Protein AF-A0A519MW80-F1 (afdb_monomer_lite)

pLDDT: mean 85.34, std 11.27, range [59.5, 98.12]

Secondary structure (DSSP, 8-state):
-HHHHHHHHHHHHHHHTT---------PPP--GGGT-S-S-EEEEEE-TTSPEEEEETTB-

Radius of gyration: 24.95 Å; chains: 1; bounding box: 50×22×59 Å

Foldseek 3Di:
DVVVVVVVVVVVVVVPPPPPVPPPPPPDDDDAVVNPDPHHDWPDWDADPVGDIDTQDPVGD

Structure (mmCIF, N/CA/C/O backbone):
data_AF-A0A519MW80-F1
#
_entry.id   AF-A0A519MW80-F1
#
loop_
_atom_site.group_PDB
_atom_site.id
_atom_site.type_symbol
_atom_site.label_atom_id
_atom_site.label_alt_id
_atom_site.label_comp_id
_atom_site.label_asym_id
_atom_site.label_entity_id
_atom_site.label_seq_id
_atom_site.pdbx_PDB_ins_code
_atom_site.Cartn_x
_atom_site.Cartn_y
_atom_site.Cartn_z
_atom_site.occupancy
_atom_site.B_iso_or_equiv
_atom_site.auth_seq_id
_atom_site.auth_comp_id
_atom_site.auth_asym_id
_atom_site.auth_atom_id
_atom_site.pdbx_PDB_model_num
ATOM 1 N N . MET A 1 1 ? -36.753 9.879 44.777 1.00 59.50 1 MET A N 1
ATOM 2 C CA . MET A 1 1 ? -36.149 10.594 43.621 1.00 59.50 1 MET A CA 1
ATOM 3 C C . MET A 1 1 ? -34.642 10.373 43.476 1.00 59.50 1 MET A C 1
ATOM 5 O O . MET A 1 1 ? -34.217 10.103 42.363 1.00 59.50 1 MET A O 1
ATOM 9 N N . LYS A 1 2 ? -33.839 10.412 44.553 1.00 70.81 2 LYS A N 1
ATOM 10 C CA . LYS A 1 2 ? -32.367 10.266 44.489 1.00 70.81 2 LYS A CA 1
ATOM 11 C C . LYS A 1 2 ? -31.880 8.905 43.944 1.00 70.81 2 LYS A C 1
ATOM 13 O O . LYS A 1 2 ? -30.950 8.872 43.151 1.00 70.81 2 LYS A O 1
ATOM 18 N N . SER A 1 3 ? -32.560 7.802 44.270 1.00 74.44 3 SER A N 1
ATOM 19 C CA . SER A 1 3 ? -32.138 6.444 43.869 1.00 74.44 3 SER A CA 1
ATOM 20 C C . SER A 1 3 ? -32.247 6.158 42.365 1.00 74.44 3 SER A C 1
ATOM 22 O O . SER A 1 3 ? -31.467 5.378 41.833 1.00 74.44 3 SER A O 1
ATOM 24 N N . ARG A 1 4 ? -33.182 6.811 41.655 1.00 87.00 4 ARG A N 1
ATOM 25 C CA . ARG A 1 4 ? -33.322 6.668 40.193 1.00 87.00 4 ARG A CA 1
ATOM 26 C C . ARG A 1 4 ? -32.180 7.357 39.444 1.00 87.00 4 ARG A C 1
ATOM 28 O O . ARG A 1 4 ? -31.683 6.812 38.470 1.00 87.00 4 ARG A O 1
ATOM 35 N N . ALA A 1 5 ? -31.736 8.516 39.933 1.00 86.75 5 ALA A N 1
ATOM 36 C CA . ALA A 1 5 ? -30.617 9.255 39.347 1.00 86.75 5 ALA A CA 1
ATOM 37 C C . ALA A 1 5 ? -29.290 8.483 39.460 1.00 86.75 5 ALA A C 1
ATOM 39 O O . ALA A 1 5 ? -28.523 8.438 38.503 1.00 86.75 5 ALA A O 1
ATOM 40 N N . VAL A 1 6 ? -29.059 7.812 40.594 1.00 90.12 6 VAL A N 1
ATOM 41 C CA . VAL A 1 6 ? -27.874 6.959 40.803 1.00 90.12 6 VAL A CA 1
ATOM 42 C C . VAL A 1 6 ? -27.860 5.778 39.829 1.00 90.12 6 VAL A C 1
ATOM 44 O O . VAL A 1 6 ? -26.822 5.469 39.251 1.00 90.12 6 VAL A O 1
ATOM 47 N N . LEU A 1 7 ? -29.020 5.162 39.587 1.00 90.38 7 LEU A N 1
ATOM 48 C CA . LEU A 1 7 ? -29.171 4.066 38.627 1.00 90.38 7 LEU A CA 1
ATOM 49 C C . LEU A 1 7 ? -28.807 4.491 37.199 1.00 90.38 7 LEU A C 1
ATOM 51 O O . LEU A 1 7 ? -28.057 3.782 36.534 1.00 90.38 7 LEU A O 1
ATOM 55 N N . TYR A 1 8 ? -29.265 5.665 36.752 1.00 91.44 8 TYR A N 1
ATOM 56 C CA . TYR A 1 8 ? -28.892 6.204 35.439 1.00 91.44 8 TYR A CA 1
ATOM 57 C C . TYR A 1 8 ? -27.400 6.527 35.332 1.00 91.44 8 TYR A C 1
ATOM 59 O O . TYR A 1 8 ? -26.794 6.261 34.298 1.00 91.44 8 TYR A O 1
ATOM 67 N N . PHE A 1 9 ? -26.793 7.050 36.400 1.00 88.81 9 PHE A N 1
ATOM 68 C CA . PHE A 1 9 ? -25.361 7.352 36.428 1.00 88.81 9 PHE A CA 1
ATOM 69 C C . PHE A 1 9 ? -24.494 6.087 36.316 1.00 88.81 9 PHE A C 1
ATOM 71 O O . PHE A 1 9 ? -23.499 6.075 35.589 1.00 88.81 9 PHE A O 1
ATOM 78 N N . ILE A 1 10 ? -24.901 5.004 36.989 1.00 90.12 10 ILE A N 1
ATOM 79 C CA . ILE A 1 10 ? -24.251 3.690 36.897 1.00 90.12 10 ILE A CA 1
ATOM 80 C C . ILE A 1 10 ? -24.418 3.100 35.490 1.00 90.12 10 ILE A C 1
ATOM 82 O O . ILE A 1 10 ? -23.439 2.642 34.908 1.00 90.12 10 ILE A O 1
ATOM 86 N N . LEU A 1 11 ? -25.626 3.168 34.919 1.00 88.81 11 LEU A N 1
ATOM 87 C CA . LEU A 1 11 ? -25.917 2.705 33.555 1.00 88.81 11 LEU A CA 1
ATOM 88 C C . LEU A 1 11 ? -25.079 3.437 32.499 1.00 88.81 11 LEU A C 1
ATOM 90 O O . LEU A 1 11 ? -24.523 2.794 31.614 1.00 88.81 11 LEU A O 1
ATOM 94 N N . ILE A 1 12 ? -24.942 4.761 32.618 1.00 87.75 12 ILE A N 1
ATOM 95 C CA . ILE A 1 12 ? -24.107 5.578 31.727 1.00 87.75 12 ILE A CA 1
ATOM 96 C C . ILE A 1 12 ? -22.635 5.170 31.815 1.00 87.75 12 ILE A C 1
ATOM 98 O O . ILE A 1 12 ? -22.000 4.979 30.783 1.00 87.75 12 ILE A O 1
ATOM 102 N N . ASN A 1 13 ? -22.099 4.981 33.024 1.00 83.50 13 ASN A N 1
ATOM 103 C CA . ASN A 1 13 ? -20.715 4.534 33.182 1.00 83.50 13 ASN A CA 1
ATOM 104 C C . ASN A 1 13 ? -20.507 3.148 32.555 1.00 83.50 13 ASN A C 1
ATOM 106 O O . ASN A 1 13 ? -19.569 2.970 31.783 1.00 83.50 13 ASN A O 1
ATOM 110 N N . LEU A 1 14 ? -21.414 2.198 32.809 1.00 82.38 14 LEU A N 1
ATOM 111 C CA . LEU A 1 14 ? -21.381 0.853 32.220 1.00 82.38 14 LEU A CA 1
ATOM 112 C C . LEU A 1 14 ? -21.409 0.871 30.685 1.00 82.38 14 LEU A C 1
ATOM 114 O O . LEU A 1 14 ? -20.681 0.106 30.059 1.00 82.38 14 LEU A O 1
ATOM 118 N N . LEU A 1 15 ? -22.202 1.758 30.080 1.00 80.31 15 LEU A N 1
ATOM 119 C CA . LEU A 1 15 ? -22.280 1.904 28.623 1.00 80.31 15 LEU A CA 1
ATOM 120 C C . LEU A 1 15 ? -21.013 2.533 28.014 1.00 80.31 15 LEU A C 1
ATOM 122 O O . LEU A 1 15 ? -20.684 2.247 26.865 1.00 80.31 15 LEU A O 1
ATOM 126 N N . CYS A 1 16 ? -20.279 3.354 28.769 1.00 75.88 16 CYS A N 1
ATOM 127 C CA . CYS A 1 16 ? -19.078 4.047 28.291 1.00 75.88 16 CYS A CA 1
ATOM 128 C C . CYS A 1 16 ? -17.767 3.254 28.465 1.00 75.88 16 CYS A C 1
ATOM 130 O O . CYS A 1 16 ? -16.763 3.621 27.856 1.00 75.88 16 CYS A O 1
ATOM 132 N N . PHE A 1 17 ? -17.751 2.160 29.237 1.00 71.81 17 PHE A N 1
ATOM 133 C CA . PHE A 1 17 ? -16.529 1.382 29.517 1.00 71.81 17 PHE A CA 1
ATOM 134 C C . PHE A 1 17 ? -15.945 0.632 28.299 1.00 71.81 17 PHE A C 1
ATOM 136 O O . PHE A 1 17 ? -14.803 0.186 28.351 1.00 71.81 17 PHE A O 1
ATOM 143 N N . GLY A 1 18 ? -16.695 0.481 27.201 1.00 66.06 18 GLY A N 1
ATOM 144 C CA . GLY A 1 18 ? -16.293 -0.335 26.046 1.00 66.06 18 GLY A CA 1
ATOM 145 C C . GLY A 1 18 ? -15.417 0.355 24.993 1.00 66.06 18 GLY A C 1
ATOM 146 O O . GLY A 1 18 ? -14.967 -0.309 24.061 1.00 66.06 18 GLY A O 1
ATOM 147 N N . VAL A 1 19 ? -15.168 1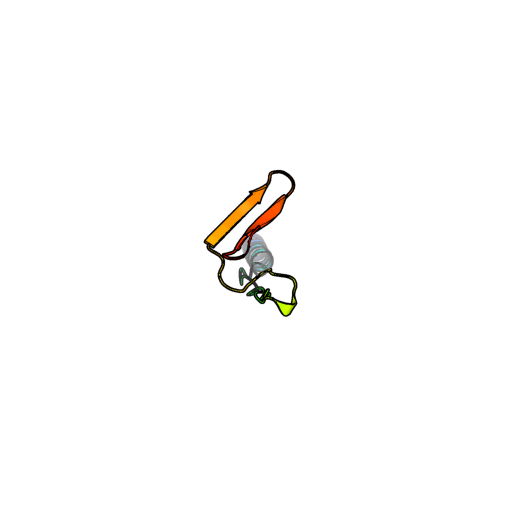.664 25.094 1.00 66.25 19 VAL A N 1
ATOM 148 C CA . VAL A 1 19 ? -14.448 2.413 24.047 1.00 66.25 19 VAL A CA 1
ATOM 149 C C . VAL A 1 19 ? -12.965 2.528 24.393 1.00 66.25 19 VAL A C 1
ATOM 151 O O . VAL A 1 19 ? -12.436 3.601 24.673 1.00 66.25 19 VAL A O 1
ATOM 154 N N . TYR A 1 20 ? -12.263 1.398 24.359 1.00 70.19 20 TYR A N 1
ATOM 155 C CA . TYR A 1 20 ? -10.804 1.409 24.308 1.00 70.19 20 TYR A CA 1
ATOM 156 C C . TYR A 1 20 ? -10.381 1.703 22.866 1.00 70.19 20 TYR A C 1
ATOM 158 O O . TYR A 1 20 ? -10.266 0.805 22.038 1.00 70.19 20 TYR A O 1
ATOM 166 N N . GLY A 1 21 ? -10.158 2.981 22.556 1.00 63.94 21 GLY A N 1
ATOM 167 C CA . GLY A 1 21 ? -9.663 3.457 21.258 1.00 63.94 21 GLY A CA 1
ATOM 168 C C . GLY A 1 21 ? -8.191 3.122 20.986 1.00 63.94 21 GLY A C 1
ATOM 169 O O . GLY A 1 21 ? -7.494 3.916 20.362 1.00 63.94 21 GLY A O 1
ATOM 170 N N . GLN A 1 22 ? -7.680 1.988 21.477 1.00 69.38 22 GLN A N 1
ATOM 171 C CA . GLN A 1 22 ? -6.344 1.546 21.096 1.00 69.38 22 GLN A CA 1
ATOM 172 C C . GLN A 1 22 ? -6.405 1.045 19.659 1.00 69.38 22 GLN A C 1
ATOM 174 O O . GLN A 1 22 ? -6.923 -0.032 19.364 1.00 69.38 22 GLN A O 1
ATOM 179 N N . GLN A 1 23 ? -5.878 1.866 18.757 1.00 65.25 23 GLN A N 1
ATOM 180 C CA . GLN A 1 23 ? -5.616 1.490 17.384 1.00 65.25 23 GLN A CA 1
ATOM 181 C C . GLN A 1 23 ? -4.651 0.306 17.435 1.00 65.25 23 GLN A C 1
ATOM 183 O O . GLN A 1 23 ? -3.468 0.466 17.732 1.00 65.25 23 GLN A O 1
ATOM 188 N N . LYS A 1 24 ? -5.187 -0.905 17.248 1.00 65.19 24 LYS A N 1
ATOM 189 C CA . LYS A 1 24 ? -4.401 -2.131 17.151 1.00 65.19 24 LYS A CA 1
ATOM 190 C C . LYS A 1 24 ? -3.335 -1.848 16.103 1.00 65.19 24 LYS A C 1
ATOM 192 O O . LYS A 1 24 ? -3.688 -1.646 14.940 1.00 65.19 24 LYS A O 1
ATOM 197 N N . VAL A 1 25 ? -2.076 -1.731 16.531 1.00 66.19 25 VAL A N 1
ATOM 198 C CA . VAL A 1 25 ? -0.948 -1.492 15.629 1.00 66.19 25 VAL A CA 1
ATOM 199 C C . VAL A 1 25 ? -0.987 -2.645 14.642 1.00 66.19 25 VAL A C 1
ATOM 201 O O . VAL A 1 25 ? -0.682 -3.786 14.987 1.00 66.19 25 VAL A O 1
ATOM 204 N N . SER A 1 26 ? -1.520 -2.377 13.453 1.00 70.44 26 SER A N 1
ATOM 205 C CA . SER A 1 26 ? -1.608 -3.383 12.412 1.00 70.44 26 SER A CA 1
ATOM 206 C C . SER A 1 26 ? -0.174 -3.661 12.019 1.00 70.44 26 SER A C 1
ATOM 208 O O . SER A 1 26 ? 0.559 -2.727 11.700 1.00 70.44 26 SER A O 1
ATOM 210 N N . ALA A 1 27 ? 0.249 -4.918 12.131 1.00 75.75 27 ALA A N 1
ATOM 211 C CA . ALA A 1 27 ? 1.570 -5.314 11.683 1.00 75.75 27 ALA A CA 1
ATOM 212 C C . ALA A 1 27 ? 1.712 -4.882 10.219 1.00 75.75 27 ALA A C 1
ATOM 214 O O . ALA A 1 27 ? 0.960 -5.347 9.359 1.00 75.75 27 ALA A O 1
ATOM 215 N N . THR A 1 28 ? 2.619 -3.944 9.951 1.00 81.81 28 THR A N 1
ATOM 216 C CA . THR A 1 28 ? 2.908 -3.511 8.588 1.00 81.81 28 THR A CA 1
ATOM 217 C C . THR A 1 28 ? 3.468 -4.708 7.841 1.00 81.81 28 THR A C 1
A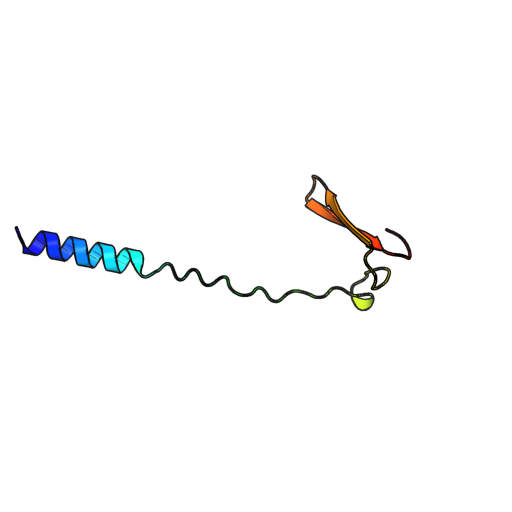TOM 219 O O . THR A 1 2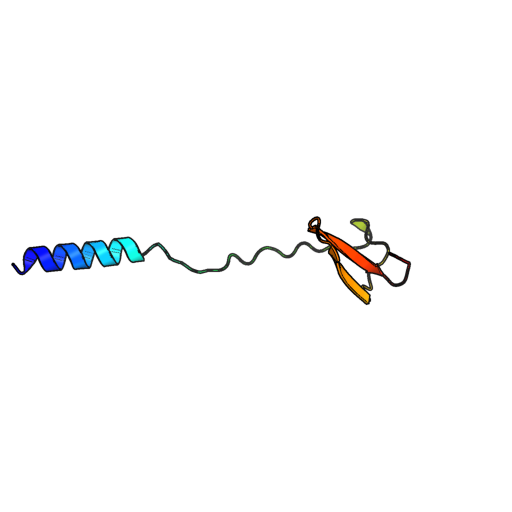8 ? 4.519 -5.235 8.207 1.00 81.81 28 THR A O 1
ATOM 222 N N . LYS A 1 29 ? 2.763 -5.160 6.804 1.00 87.81 29 LYS A N 1
ATOM 223 C CA . LYS A 1 29 ? 3.310 -6.161 5.895 1.00 87.81 29 LYS A CA 1
ATOM 224 C C . LYS A 1 29 ? 4.382 -5.491 5.038 1.00 87.81 29 LYS A C 1
ATOM 226 O O . LYS A 1 29 ? 4.100 -4.496 4.373 1.00 87.81 29 LYS A O 1
ATOM 231 N N . LEU A 1 30 ? 5.594 -6.036 5.071 1.00 90.25 30 LEU A N 1
ATOM 232 C CA . LEU A 1 30 ? 6.656 -5.664 4.145 1.00 90.25 30 LEU A CA 1
ATOM 233 C C . LEU A 1 30 ? 6.414 -6.383 2.811 1.00 90.25 30 LEU A C 1
ATOM 235 O O . LEU A 1 30 ? 6.029 -7.551 2.817 1.00 90.25 30 LEU A O 1
ATOM 239 N N . PHE A 1 31 ? 6.627 -5.676 1.706 1.00 91.75 31 PHE A N 1
ATOM 240 C CA . PHE A 1 31 ? 6.709 -6.254 0.370 1.00 91.75 31 PHE A CA 1
ATOM 241 C C . PHE A 1 31 ? 8.098 -5.948 -0.180 1.00 91.75 31 PHE A C 1
ATOM 243 O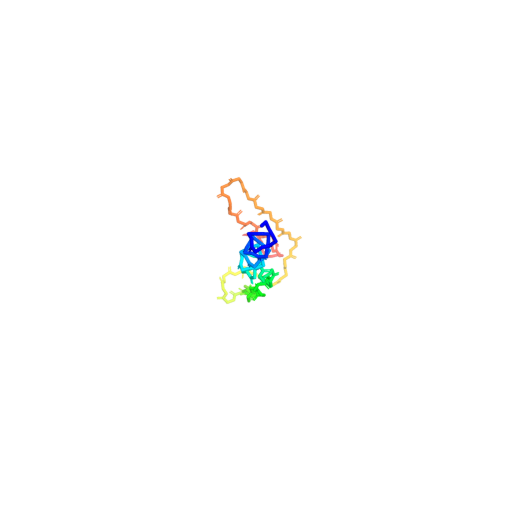 O . PHE A 1 31 ? 8.525 -4.793 -0.139 1.00 91.75 31 PHE A O 1
ATOM 250 N N . ASP A 1 32 ? 8.787 -6.966 -0.676 1.00 92.75 32 ASP A N 1
ATOM 251 C CA . ASP A 1 32 ? 10.093 -6.829 -1.324 1.00 92.75 32 ASP A CA 1
ATOM 252 C C . ASP A 1 32 ? 10.124 -7.637 -2.632 1.00 92.75 32 ASP A C 1
ATOM 254 O O . ASP A 1 32 ? 9.105 -8.165 -3.085 1.00 92.75 32 ASP A O 1
ATOM 258 N N . VAL A 1 33 ? 11.294 -7.755 -3.256 1.00 92.94 33 VAL A N 1
ATOM 259 C CA . VAL A 1 33 ? 11.475 -8.498 -4.511 1.00 92.94 33 VAL A CA 1
ATOM 260 C C . VAL A 1 33 ? 11.001 -9.949 -4.407 1.00 92.94 33 VAL A C 1
ATOM 262 O O . VAL A 1 33 ? 10.422 -10.489 -5.347 1.00 92.94 33 VAL A O 1
ATOM 265 N N . ALA A 1 34 ? 11.158 -10.566 -3.233 1.00 94.94 34 ALA A N 1
ATOM 266 C CA . ALA A 1 34 ? 10.669 -11.919 -2.968 1.00 94.94 34 ALA A CA 1
ATOM 267 C C . ALA A 1 34 ? 9.133 -12.045 -3.031 1.00 94.94 34 ALA A C 1
ATOM 269 O O . ALA A 1 34 ? 8.624 -13.134 -3.290 1.00 94.94 34 ALA A O 1
ATOM 270 N N . ASP A 1 35 ? 8.400 -10.947 -2.827 1.00 93.06 35 ASP A N 1
ATOM 271 C CA . ASP A 1 35 ? 6.937 -10.890 -2.904 1.00 93.06 35 ASP A CA 1
ATOM 272 C C . ASP A 1 35 ? 6.428 -10.497 -4.303 1.00 93.06 35 ASP A C 1
ATOM 274 O O . ASP A 1 35 ? 5.219 -10.365 -4.505 1.00 93.06 35 ASP A O 1
ATOM 278 N N . GLY A 1 36 ? 7.335 -10.309 -5.270 1.00 90.69 36 GLY A N 1
ATOM 279 C CA . GLY A 1 36 ? 7.012 -9.953 -6.652 1.00 90.69 36 GLY A CA 1
ATOM 280 C C . GLY A 1 36 ? 7.148 -8.467 -6.983 1.00 90.69 36 GLY A C 1
ATOM 281 O O . GLY A 1 36 ? 6.763 -8.063 -8.078 1.00 90.69 36 GLY A O 1
ATOM 282 N N . LEU A 1 37 ? 7.696 -7.649 -6.077 1.00 92.62 37 LEU A N 1
ATOM 283 C CA . LEU A 1 37 ? 8.058 -6.274 -6.413 1.00 92.62 37 LEU A CA 1
ATOM 284 C C . LEU A 1 37 ? 9.237 -6.285 -7.415 1.00 92.62 37 LEU A C 1
ATOM 286 O O . LEU A 1 37 ? 10.227 -6.963 -7.152 1.00 92.62 37 LEU A O 1
ATOM 290 N N . PRO A 1 38 ? 9.195 -5.544 -8.537 1.00 91.19 38 PRO A N 1
ATOM 291 C CA . PRO A 1 38 ? 10.274 -5.588 -9.532 1.00 91.19 38 PRO A CA 1
ATOM 292 C C . PRO A 1 38 ? 11.670 -5.248 -8.976 1.00 91.19 38 PRO A C 1
ATOM 294 O O . PRO A 1 38 ? 12.667 -5.837 -9.382 1.00 91.19 38 PRO A O 1
ATOM 297 N N . GLN A 1 39 ? 11.752 -4.323 -8.015 1.00 93.38 39 GLN A N 1
ATOM 298 C CA . GLN A 1 39 ? 12.969 -3.981 -7.269 1.00 93.38 39 GLN A CA 1
ATOM 299 C C . GLN A 1 39 ? 12.593 -3.296 -5.937 1.00 93.38 39 GLN A C 1
ATOM 301 O O . GLN A 1 39 ? 11.423 -3.028 -5.707 1.00 93.38 39 GLN A O 1
ATOM 306 N N . SER A 1 40 ? 13.550 -2.950 -5.067 1.00 92.50 40 SER A N 1
ATOM 307 C CA . SER A 1 40 ? 13.226 -2.402 -3.727 1.00 92.50 40 SER A CA 1
ATOM 308 C C . SER A 1 40 ? 13.111 -0.863 -3.619 1.00 92.50 40 SER A C 1
ATOM 310 O O . SER A 1 40 ? 12.645 -0.346 -2.606 1.00 92.50 40 SER A O 1
ATOM 312 N N . TYR A 1 41 ? 13.560 -0.090 -4.613 1.00 94.06 41 TYR A N 1
ATOM 313 C CA . TYR A 1 41 ? 13.440 1.380 -4.642 1.00 94.06 41 TYR A CA 1
ATOM 314 C C . TYR A 1 41 ? 12.159 1.860 -5.354 1.00 94.06 41 TYR A C 1
ATOM 316 O O . TYR A 1 41 ? 12.101 1.957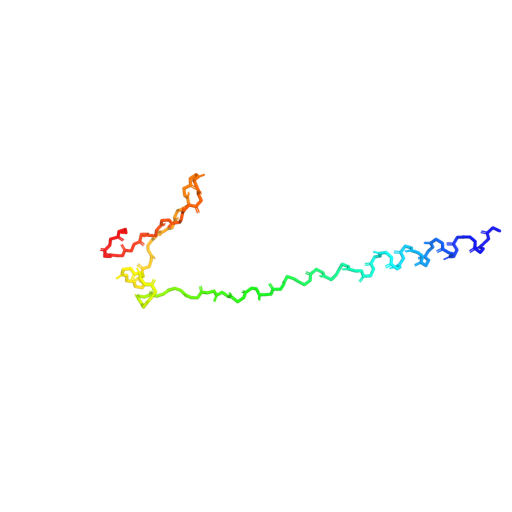 -6.582 1.00 94.06 41 TYR A O 1
ATOM 324 N N . VAL A 1 42 ? 11.171 2.261 -4.559 1.00 94.06 42 VAL A N 1
ATOM 325 C CA . VAL A 1 42 ? 9.907 2.838 -5.031 1.00 94.06 42 VAL A CA 1
ATOM 326 C C . VAL A 1 42 ? 10.053 4.346 -5.247 1.00 94.06 42 VAL A C 1
ATOM 328 O O . VAL A 1 42 ? 10.459 5.074 -4.342 1.00 94.06 42 VAL A O 1
ATOM 331 N N . SER A 1 43 ? 9.706 4.825 -6.442 1.00 94.81 43 SER A N 1
ATOM 332 C CA . SER A 1 43 ? 9.720 6.251 -6.804 1.00 94.81 43 SER A CA 1
ATOM 333 C C . SER A 1 43 ? 8.332 6.897 -6.781 1.00 94.81 43 SER A C 1
ATOM 335 O O . SER A 1 43 ? 8.236 8.122 -6.716 1.00 94.81 43 SER A O 1
ATOM 337 N N . GLY A 1 44 ? 7.260 6.102 -6.809 1.00 94.56 44 GLY A N 1
ATOM 338 C CA . GLY A 1 44 ? 5.889 6.603 -6.798 1.00 94.56 44 GLY A CA 1
ATOM 339 C C . GLY A 1 44 ? 4.857 5.532 -6.460 1.00 94.56 44 GLY A C 1
ATOM 340 O O . GLY A 1 44 ? 5.102 4.338 -6.627 1.00 94.56 44 GLY A O 1
ATOM 341 N N . LEU A 1 45 ? 3.696 5.978 -5.983 1.00 95.50 45 LEU A N 1
ATOM 342 C CA . LEU A 1 45 ? 2.565 5.126 -5.627 1.00 95.50 45 LEU A CA 1
ATOM 343 C C . LEU A 1 45 ? 1.258 5.845 -5.965 1.00 95.50 45 LEU A C 1
ATOM 345 O O . LEU A 1 45 ? 1.092 7.017 -5.623 1.00 95.50 45 LEU A O 1
ATOM 349 N N . VAL A 1 46 ? 0.324 5.150 -6.614 1.00 96.62 46 VAL A N 1
ATOM 350 C CA . VAL A 1 46 ? -1.019 5.672 -6.901 1.00 96.62 46 VAL A CA 1
ATOM 351 C C . VAL A 1 46 ? -2.063 4.568 -6.784 1.00 96.62 46 VAL A C 1
ATOM 353 O O . VAL A 1 46 ? -1.814 3.431 -7.170 1.00 96.62 46 VAL A O 1
ATOM 356 N N . GLN A 1 47 ? -3.239 4.897 -6.251 1.00 97.75 47 GLN A N 1
ATOM 357 C CA . GLN A 1 47 ? -4.389 3.998 -6.248 1.00 97.75 47 GLN A CA 1
ATOM 358 C C . GLN A 1 47 ? -5.362 4.411 -7.352 1.00 97.75 47 GLN A C 1
ATOM 360 O O . GLN A 1 47 ? -5.683 5.594 -7.488 1.00 97.75 47 GLN A O 1
ATOM 365 N N . ASP A 1 48 ? -5.829 3.452 -8.145 1.00 97.44 48 ASP A N 1
ATOM 366 C CA . ASP A 1 48 ? -6.854 3.718 -9.148 1.00 97.44 48 ASP A CA 1
ATOM 367 C C . ASP A 1 48 ? -8.277 3.709 -8.558 1.00 97.44 48 ASP A C 1
ATOM 369 O O . ASP A 1 48 ? -8.503 3.480 -7.369 1.00 97.44 48 ASP A O 1
ATOM 373 N N . ARG A 1 49 ? -9.274 3.970 -9.410 1.00 98.00 49 ARG A N 1
ATOM 374 C CA . ARG A 1 49 ? -10.689 4.024 -9.001 1.00 98.00 49 ARG A CA 1
ATOM 375 C C . ARG A 1 49 ? -11.287 2.661 -8.650 1.00 98.00 49 ARG A C 1
ATOM 377 O O . ARG A 1 49 ? -12.350 2.621 -8.041 1.00 98.00 49 ARG A O 1
ATOM 384 N N . GLN A 1 50 ? -10.659 1.570 -9.078 1.00 98.12 50 GLN A N 1
ATOM 385 C CA . GLN A 1 50 ? -11.083 0.201 -8.782 1.00 98.12 50 GLN A CA 1
ATOM 386 C C . GLN A 1 50 ? -10.450 -0.308 -7.480 1.00 98.12 50 GLN A C 1
ATOM 388 O O . GLN A 1 50 ? -10.879 -1.325 -6.940 1.00 98.12 50 GLN A O 1
ATOM 393 N N . GLY A 1 51 ? -9.477 0.433 -6.949 1.00 96.88 51 GLY A N 1
ATOM 394 C CA . GLY A 1 51 ? -8.816 0.165 -5.686 1.00 96.88 51 GLY A CA 1
ATOM 395 C C . GLY A 1 51 ? -7.460 -0.520 -5.834 1.00 96.88 51 GLY A C 1
ATOM 396 O O . GLY A 1 51 ? -6.844 -0.796 -4.802 1.00 96.88 51 GLY A O 1
ATOM 397 N N . PHE A 1 52 ? -6.968 -0.761 -7.055 1.00 96.25 52 PHE A N 1
ATOM 398 C CA . PHE A 1 52 ? -5.632 -1.323 -7.257 1.00 96.25 52 PHE A CA 1
ATOM 399 C C . PHE A 1 52 ? -4.555 -0.281 -6.976 1.00 96.25 52 PHE A C 1
ATOM 401 O O . PHE A 1 52 ? -4.717 0.903 -7.279 1.00 96.25 52 PHE A O 1
ATOM 408 N N . VAL A 1 53 ? -3.444 -0.740 -6.402 1.00 93.94 53 VAL A N 1
ATOM 409 C CA . VAL A 1 53 ? -2.272 0.086 -6.115 1.00 93.94 53 VAL A CA 1
ATOM 410 C C . VAL A 1 53 ? -1.218 -0.166 -7.183 1.00 93.94 53 VAL A C 1
ATOM 412 O O . VAL A 1 53 ? -0.766 -1.292 -7.365 1.00 93.94 53 VAL A O 1
ATOM 415 N N . TRP A 1 54 ? -0.822 0.905 -7.854 1.00 94.75 54 TRP A N 1
ATOM 416 C CA . TRP A 1 54 ? 0.222 0.938 -8.864 1.00 94.75 54 TRP A CA 1
ATOM 417 C C . TRP A 1 54 ? 1.491 1.520 -8.248 1.00 94.75 54 TRP A C 1
ATOM 419 O O . TRP A 1 54 ? 1.450 2.581 -7.615 1.00 94.75 54 TRP A O 1
ATOM 429 N N . ILE A 1 55 ? 2.612 0.822 -8.418 1.00 94.75 55 ILE A N 1
ATOM 430 C CA . ILE A 1 55 ? 3.887 1.150 -7.777 1.00 94.75 55 ILE A CA 1
ATOM 431 C C . ILE A 1 55 ? 4.922 1.403 -8.866 1.00 94.75 55 ILE A C 1
ATOM 433 O O . ILE A 1 55 ? 5.242 0.509 -9.634 1.00 94.75 55 ILE A O 1
ATOM 437 N N . ALA A 1 56 ? 5.465 2.617 -8.921 1.00 94.62 56 ALA A N 1
ATOM 438 C CA . ALA A 1 56 ? 6.552 2.933 -9.836 1.00 94.62 56 ALA A CA 1
ATOM 439 C C . ALA A 1 56 ? 7.888 2.538 -9.202 1.00 94.62 56 ALA A C 1
ATOM 441 O O . ALA A 1 56 ? 8.257 3.033 -8.131 1.00 94.62 56 ALA A O 1
ATOM 442 N N . THR A 1 57 ? 8.625 1.669 -9.883 1.00 94.06 57 THR A N 1
ATOM 443 C CA . THR A 1 57 ? 9.965 1.239 -9.494 1.00 94.06 57 THR A CA 1
ATOM 444 C C . THR A 1 57 ? 11.008 1.756 -10.486 1.00 94.06 57 THR A C 1
ATOM 446 O O . THR A 1 57 ? 10.678 2.214 -11.579 1.00 94.06 57 THR A O 1
ATOM 449 N N . ARG A 1 58 ? 12.301 1.708 -10.135 1.00 90.94 58 ARG A N 1
ATOM 450 C CA . ARG A 1 58 ? 13.369 2.077 -11.092 1.00 90.94 58 ARG A CA 1
ATOM 451 C C . ARG A 1 58 ? 13.486 1.135 -12.290 1.00 90.94 58 ARG A C 1
ATOM 453 O O . ARG A 1 58 ? 14.070 1.550 -13.283 1.00 90.94 58 ARG A O 1
ATOM 460 N N . ASP A 1 59 ? 12.971 -0.084 -12.177 1.00 87.00 59 ASP A N 1
ATOM 461 C CA . ASP A 1 59 ? 13.064 -1.104 -13.228 1.00 87.00 59 ASP A CA 1
ATOM 462 C C . ASP A 1 59 ? 11.743 -1.276 -14.002 1.00 87.00 59 ASP A C 1
ATOM 464 O O . ASP A 1 59 ? 11.612 -2.161 -14.839 1.00 87.00 59 ASP A O 1
ATOM 468 N N . GLY A 1 60 ? 10.749 -0.416 -13.740 1.00 76.38 60 GLY A N 1
ATOM 469 C CA . GLY A 1 60 ? 9.453 -0.445 -14.417 1.00 76.38 60 GLY A CA 1
ATOM 470 C C . GLY A 1 60 ? 8.255 -0.197 -13.501 1.00 76.38 60 GLY A C 1
ATOM 471 O O . GLY A 1 60 ? 8.401 0.110 -12.314 1.00 76.38 60 GLY A O 1
ATOM 472 N N . LEU A 1 61 ? 7.066 -0.306 -14.095 1.00 61.19 61 LEU A N 1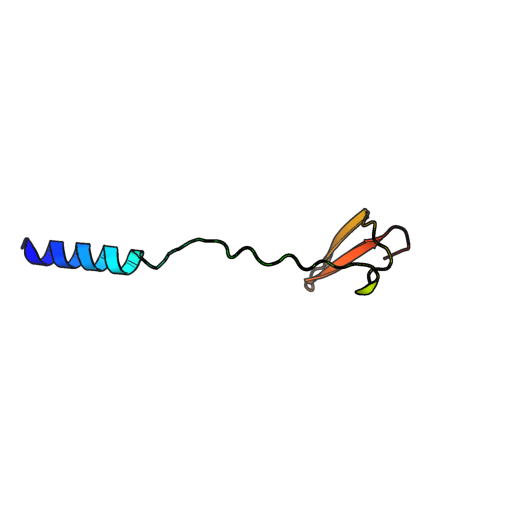
ATOM 473 C CA . LEU A 1 61 ? 5.775 -0.388 -13.406 1.00 61.19 61 LEU A CA 1
ATOM 474 C C . LEU A 1 61 ? 5.441 -1.855 -13.118 1.00 61.19 61 LEU A C 1
ATOM 476 O O . LEU A 1 61 ? 5.659 -2.669 -14.043 1.00 61.19 61 LEU A O 1
#

Sequence (61 aa):
MKSRAVLYFILINLLCFGVYGQQKVSATKLFDVADGLPQSYVSGLVQDRQGFVWIATRDGL